Protein AF-A0A964PS37-F1 (afdb_monomer)

Secondary structure (DSSP, 8-state):
---EE-HHHHHHHHHHHHHHHTTS-SEEEEEEEEE-TTS-EEEEEEEEEEEE-TTS-EEEEEEEEEEEP------

Radius of gyration: 14.14 Å; Cα contacts (8 Å, |Δi|>4): 116; chains: 1; bounding box: 30×21×44 Å

Sequence (75 aa):
MGGVIAAEDQARVRYETTAFVNGGTSEFSTAYQISHKNGGTRRVLDCMRCLRNPQGRALEIVGAWIALSNSTYPL

Mean predicted aligned error: 5.55 Å

pLDDT: mean 87.08, std 13.23, range [41.91, 95.44]

Foldseek 3Di:
DDFDWDPVCVVVVVVVVVCCQVPVDQWDKDWTWTQDPVRDIWIWIKTWGFDADPVRHGDDIDIDIDTDDPDPDDD

Structure (mmCIF, N/CA/C/O backbone):
data_AF-A0A964PS37-F1
#
_entry.id   AF-A0A964PS37-F1
#
loop_
_atom_site.group_PDB
_atom_site.id
_atom_site.type_symbol
_atom_site.label_atom_id
_atom_site.label_alt_id
_atom_site.label_comp_id
_atom_site.label_asym_id
_atom_site.label_entity_id
_atom_site.label_seq_id
_atom_site.pdbx_PDB_ins_code
_atom_site.Cartn_x
_atom_site.Cartn_y
_atom_site.Cartn_z
_atom_site.occupancy
_atom_site.B_iso_or_equiv
_atom_site.auth_seq_id
_atom_site.auth_comp_id
_atom_site.auth_asym_id
_atom_site.auth_atom_id
_atom_site.pdbx_PDB_model_num
ATOM 1 N N . MET A 1 1 ? 6.478 -12.591 -3.357 1.00 49.97 1 MET A N 1
ATOM 2 C CA . MET A 1 1 ? 6.707 -11.627 -4.457 1.00 49.97 1 MET A CA 1
ATOM 3 C C . MET A 1 1 ? 7.752 -10.625 -3.999 1.00 49.97 1 MET A C 1
ATOM 5 O O . MET A 1 1 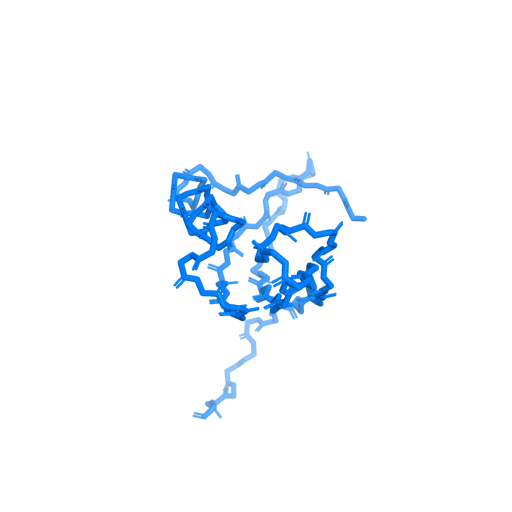? 7.611 -10.111 -2.902 1.00 49.97 1 MET A O 1
ATOM 9 N N . GLY A 1 2 ? 8.808 -10.398 -4.783 1.00 62.41 2 GLY A N 1
ATOM 10 C CA . GLY A 1 2 ? 9.842 -9.401 -4.49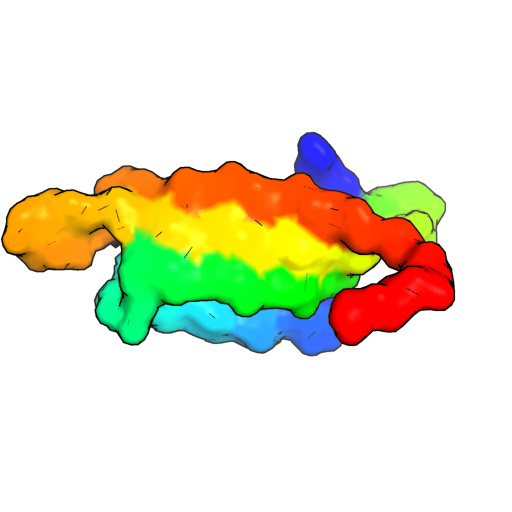1 1.00 62.41 2 GLY A CA 1
ATOM 11 C C . GLY A 1 2 ? 9.874 -8.340 -5.589 1.00 62.41 2 GLY A C 1
ATOM 12 O O . GLY A 1 2 ? 9.930 -8.680 -6.772 1.00 62.41 2 GLY A O 1
ATOM 13 N N . GLY A 1 3 ? 9.819 -7.074 -5.195 1.00 78.69 3 GLY A N 1
ATOM 14 C CA . GLY A 1 3 ? 9.838 -5.912 -6.078 1.00 78.69 3 GLY A CA 1
ATOM 15 C C . GLY A 1 3 ? 9.708 -4.631 -5.259 1.00 78.69 3 GLY A C 1
ATOM 16 O O . GLY A 1 3 ? 9.374 -4.689 -4.076 1.00 78.69 3 GLY A O 1
ATOM 17 N N . VAL A 1 4 ? 10.025 -3.493 -5.865 1.00 91.25 4 VAL A N 1
ATOM 18 C CA . VAL A 1 4 ? 9.955 -2.175 -5.220 1.00 91.25 4 VAL A CA 1
ATOM 19 C C . VAL A 1 4 ? 8.851 -1.376 -5.900 1.00 91.25 4 VAL A C 1
ATOM 21 O O . VAL A 1 4 ? 8.756 -1.406 -7.125 1.00 91.25 4 VAL A O 1
ATOM 24 N N . ILE A 1 5 ? 8.016 -0.679 -5.128 1.00 93.81 5 ILE A N 1
ATOM 25 C CA . ILE A 1 5 ? 7.030 0.260 -5.686 1.00 93.81 5 ILE A CA 1
ATOM 26 C C . ILE A 1 5 ? 7.784 1.294 -6.533 1.00 93.81 5 ILE A C 1
ATOM 28 O O . ILE A 1 5 ? 8.800 1.832 -6.082 1.00 93.81 5 ILE A O 1
ATOM 32 N N . ALA A 1 6 ? 7.320 1.545 -7.755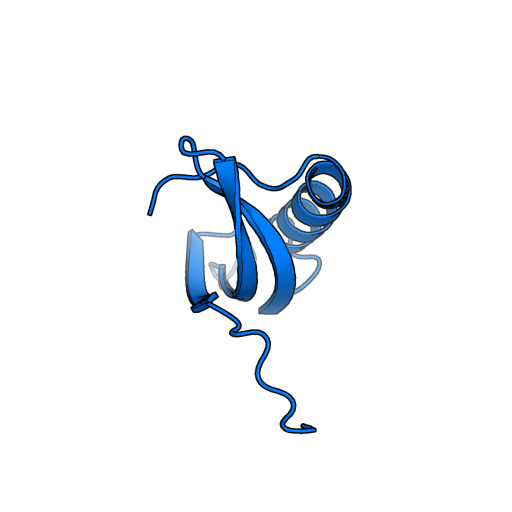 1.00 92.06 6 ALA A N 1
ATOM 33 C CA . ALA A 1 6 ? 7.947 2.497 -8.664 1.00 92.06 6 ALA A CA 1
ATOM 34 C C . ALA A 1 6 ? 8.027 3.895 -8.030 1.00 92.06 6 ALA A C 1
ATOM 36 O O . ALA A 1 6 ? 7.160 4.277 -7.241 1.00 92.06 6 ALA A O 1
ATOM 37 N N . ALA A 1 7 ? 9.086 4.647 -8.332 1.00 92.56 7 ALA A N 1
ATOM 38 C CA . ALA A 1 7 ? 9.394 5.902 -7.643 1.00 92.56 7 ALA A CA 1
ATOM 39 C C . ALA A 1 7 ? 8.243 6.920 -7.732 1.00 92.56 7 ALA A C 1
ATOM 41 O O . ALA A 1 7 ? 7.945 7.594 -6.748 1.00 92.56 7 ALA A O 1
ATOM 42 N N . GLU A 1 8 ? 7.557 6.967 -8.876 1.00 93.94 8 GLU A N 1
ATOM 43 C CA . GLU A 1 8 ? 6.381 7.803 -9.116 1.00 93.94 8 GLU A CA 1
ATOM 44 C C . GLU A 1 8 ? 5.187 7.470 -8.205 1.00 93.94 8 GLU A C 1
ATOM 46 O O . GLU A 1 8 ? 4.396 8.352 -7.874 1.00 93.94 8 GLU A O 1
ATOM 51 N N . ASP A 1 9 ? 5.075 6.220 -7.752 1.00 94.88 9 ASP A N 1
ATOM 52 C CA . ASP A 1 9 ? 3.968 5.743 -6.923 1.00 94.88 9 ASP A CA 1
ATOM 53 C C . ASP A 1 9 ? 4.301 5.752 -5.423 1.00 94.88 9 ASP A C 1
ATOM 55 O O . ASP A 1 9 ? 3.391 5.803 -4.594 1.00 94.88 9 ASP A O 1
ATOM 59 N N . GLN A 1 10 ? 5.583 5.739 -5.041 1.00 94.38 10 GLN A N 1
ATOM 60 C CA . GLN A 1 10 ? 6.011 5.577 -3.643 1.00 94.38 10 GLN A CA 1
ATOM 61 C C . GLN A 1 10 ? 5.394 6.605 -2.691 1.00 94.38 10 GLN A C 1
ATOM 63 O O . GLN A 1 10 ? 4.881 6.234 -1.634 1.00 94.38 10 GLN A O 1
ATOM 68 N N . ALA A 1 11 ? 5.444 7.894 -3.044 1.00 95.44 11 ALA A N 1
ATOM 69 C CA . ALA A 1 11 ? 4.946 8.958 -2.174 1.00 95.44 11 ALA A CA 1
ATOM 70 C C . ALA A 1 11 ? 3.434 8.828 -1.937 1.00 95.44 11 ALA A C 1
ATOM 72 O O . ALA A 1 11 ? 2.970 8.895 -0.797 1.00 95.44 11 ALA A O 1
ATOM 73 N N . ARG A 1 12 ? 2.683 8.571 -3.011 1.00 95.25 12 ARG A N 1
ATOM 74 C CA . ARG A 1 12 ? 1.230 8.405 -2.982 1.00 95.25 12 ARG A CA 1
ATOM 75 C C . ARG A 1 12 ? 0.819 7.147 -2.218 1.00 95.25 12 ARG A C 1
ATOM 77 O O . ARG A 1 12 ? 0.037 7.251 -1.278 1.00 95.25 12 ARG A O 1
ATOM 84 N N . VAL A 1 13 ? 1.395 5.987 -2.544 1.00 94.62 13 VAL A N 1
ATOM 85 C CA . VAL A 1 13 ? 1.076 4.715 -1.868 1.00 94.62 13 VAL A CA 1
ATOM 86 C C . VAL A 1 13 ? 1.418 4.786 -0.380 1.00 94.62 13 VAL A C 1
ATOM 88 O O . VAL A 1 13 ? 0.655 4.297 0.455 1.00 94.62 13 VAL A O 1
ATOM 91 N N . ARG A 1 14 ? 2.522 5.450 -0.011 1.00 94.06 14 ARG A N 1
ATOM 92 C CA . ARG A 1 14 ? 2.882 5.664 1.396 1.00 94.06 14 ARG A CA 1
ATOM 93 C C . ARG A 1 14 ? 1.871 6.552 2.114 1.00 94.06 14 ARG A C 1
ATOM 95 O O . ARG A 1 14 ? 1.500 6.230 3.242 1.00 94.06 14 ARG A O 1
ATOM 102 N N . TYR A 1 15 ? 1.443 7.650 1.494 1.00 94.06 15 TYR A N 1
ATOM 103 C CA . TYR A 1 15 ? 0.424 8.533 2.060 1.00 94.06 15 TYR A CA 1
ATOM 104 C C . TYR A 1 15 ? -0.900 7.788 2.270 1.00 94.06 15 TYR A C 1
ATOM 106 O O . TYR A 1 15 ? -1.408 7.764 3.389 1.00 94.06 15 TYR A O 1
ATOM 114 N N . GLU A 1 16 ? -1.401 7.113 1.233 1.00 93.31 16 GLU A N 1
ATOM 115 C CA . GLU A 1 16 ? -2.651 6.342 1.272 1.00 93.31 16 GLU A CA 1
ATOM 116 C C . GLU A 1 16 ? -2.599 5.243 2.344 1.00 93.31 16 GLU A C 1
ATOM 118 O O . GLU A 1 16 ? -3.484 5.164 3.195 1.00 93.31 16 GLU A O 1
ATOM 123 N N . THR A 1 17 ? -1.515 4.461 2.383 1.00 91.88 17 THR A N 1
ATOM 124 C CA . THR A 1 17 ? -1.318 3.411 3.397 1.00 91.88 17 THR A CA 1
ATOM 125 C C . THR A 1 17 ? -1.246 3.991 4.811 1.00 91.88 17 THR A C 1
ATOM 127 O O . THR A 1 17 ? -1.808 3.422 5.745 1.00 91.88 17 THR A O 1
ATOM 130 N N . THR A 1 18 ? -0.588 5.140 4.992 1.00 92.81 18 THR A N 1
ATOM 131 C CA . THR A 1 18 ? -0.486 5.799 6.305 1.00 92.81 18 THR A CA 1
ATOM 132 C C . THR A 1 18 ? -1.852 6.297 6.774 1.00 92.81 18 THR A C 1
ATOM 134 O O . THR A 1 18 ? -2.234 6.054 7.918 1.00 92.81 18 THR A O 1
ATOM 137 N N . ALA A 1 19 ? -2.608 6.958 5.892 1.00 91.50 19 ALA A N 1
ATOM 138 C CA . ALA A 1 19 ? -3.959 7.423 6.189 1.00 91.50 19 ALA A CA 1
ATOM 139 C C . ALA A 1 19 ? -4.878 6.248 6.546 1.00 91.50 19 ALA A C 1
ATOM 141 O O . ALA A 1 19 ? -5.587 6.299 7.552 1.00 91.50 19 ALA A O 1
ATOM 142 N N . PHE A 1 20 ? -4.802 5.160 5.779 1.00 92.25 20 PHE A N 1
ATOM 143 C CA . PHE A 1 20 ? -5.540 3.932 6.036 1.00 92.25 20 PHE A CA 1
ATOM 144 C C . PHE A 1 20 ? -5.204 3.322 7.398 1.00 92.25 20 PHE A C 1
ATOM 146 O O . PHE A 1 20 ? -6.110 3.112 8.200 1.00 92.25 20 PHE A O 1
ATOM 153 N N . VAL A 1 21 ? -3.924 3.099 7.718 1.00 90.31 21 VAL A N 1
ATOM 154 C CA . VAL A 1 21 ? -3.495 2.541 9.017 1.00 90.31 21 VAL A CA 1
ATOM 155 C C . VAL A 1 21 ? -4.000 3.399 10.179 1.00 90.31 21 VAL A C 1
ATOM 157 O O . VAL A 1 21 ? -4.558 2.868 11.146 1.00 90.31 21 VAL A O 1
ATOM 160 N N . ASN A 1 22 ? -3.910 4.721 10.039 1.00 91.81 22 ASN A N 1
ATOM 161 C CA . ASN A 1 22 ? -4.318 5.685 11.061 1.00 91.81 22 ASN A CA 1
ATOM 162 C C . ASN A 1 22 ? -5.840 5.846 11.214 1.00 91.81 22 ASN A C 1
ATOM 164 O O . ASN A 1 22 ? -6.281 6.617 12.061 1.00 91.81 22 ASN A O 1
ATOM 168 N N . GLY A 1 23 ? -6.64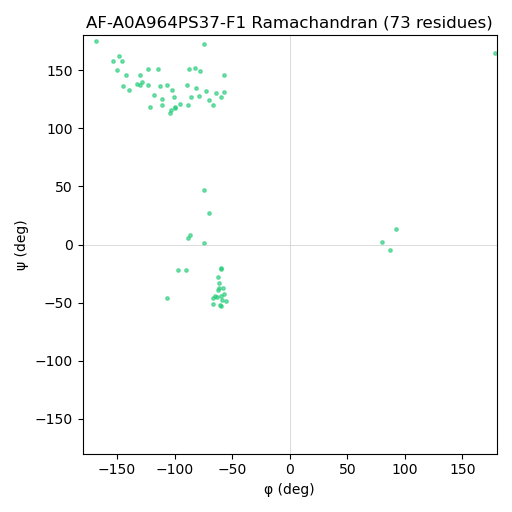8 5.107 10.450 1.00 88.00 23 GLY A N 1
ATOM 169 C CA . GLY A 1 23 ? -8.106 5.110 10.598 1.00 88.00 23 GLY A CA 1
ATOM 170 C C . GLY A 1 23 ? -8.828 6.108 9.703 1.00 88.00 23 GLY A C 1
ATOM 171 O O . GLY A 1 23 ? -10.015 6.332 9.905 1.00 88.00 23 GLY A O 1
ATOM 172 N N . GLY A 1 24 ? -8.151 6.671 8.698 1.00 78.81 24 GLY A N 1
ATOM 173 C CA . GLY A 1 24 ? -8.790 7.509 7.684 1.00 78.81 24 GLY A CA 1
ATOM 174 C C . GLY A 1 24 ? -9.843 6.751 6.869 1.00 78.81 24 GLY A C 1
ATOM 175 O O . GLY A 1 24 ? -10.862 7.331 6.509 1.00 78.81 24 GLY A O 1
ATOM 176 N N . THR A 1 25 ? -9.637 5.449 6.630 1.00 83.19 25 THR A N 1
ATOM 177 C CA . THR A 1 25 ? -10.629 4.542 6.029 1.00 83.19 25 THR A CA 1
ATOM 178 C C . THR A 1 25 ? -10.514 3.128 6.619 1.00 83.19 25 THR A C 1
ATOM 180 O O . THR A 1 25 ? -9.476 2.748 7.169 1.00 83.19 25 THR A O 1
ATOM 183 N N . SER A 1 26 ? -11.591 2.335 6.538 1.00 82.94 26 SER A N 1
ATOM 184 C CA . SER A 1 26 ? -11.582 0.914 6.949 1.00 82.94 26 SER A CA 1
ATOM 185 C C . SER A 1 26 ? -11.207 -0.036 5.811 1.00 82.94 26 SER A C 1
ATOM 187 O O . SER A 1 26 ? -10.738 -1.146 6.064 1.00 82.94 26 SER A O 1
ATOM 189 N N . GLU A 1 27 ? -11.378 0.418 4.570 1.00 91.56 27 GLU A N 1
ATOM 190 C CA . GLU A 1 27 ? -11.073 -0.301 3.336 1.00 91.56 27 GLU A CA 1
ATOM 191 C C . GLU A 1 27 ? -10.502 0.697 2.323 1.00 91.56 27 GLU A C 1
ATOM 193 O O . GLU A 1 27 ? -10.890 1.871 2.319 1.00 91.56 27 GLU A O 1
ATOM 198 N N . PHE A 1 28 ? -9.562 0.259 1.487 1.00 91.88 28 PHE A N 1
ATOM 199 C CA . PHE A 1 28 ? -9.135 1.031 0.323 1.00 91.88 28 PHE A CA 1
ATOM 200 C C . PHE A 1 28 ? -8.583 0.131 -0.778 1.00 91.88 28 PHE A C 1
ATOM 202 O O . PHE A 1 28 ? -8.172 -1.004 -0.535 1.00 91.88 28 PHE A O 1
ATOM 209 N N . SER A 1 29 ? -8.593 0.646 -2.006 1.00 93.75 29 SER A N 1
ATOM 210 C CA . SER A 1 29 ? -7.927 0.014 -3.138 1.00 93.75 29 SER A CA 1
ATOM 211 C C . SER A 1 29 ? -7.028 1.016 -3.843 1.00 93.75 29 SER A C 1
ATOM 213 O O . SER A 1 29 ? -7.405 2.175 -4.006 1.00 93.75 29 SER A O 1
ATOM 215 N N . THR A 1 30 ? -5.844 0.579 -4.262 1.00 94.19 30 THR A N 1
ATOM 216 C CA . THR A 1 30 ? -4.874 1.436 -4.947 1.00 94.19 30 THR A CA 1
ATOM 217 C C . THR A 1 30 ? -4.121 0.651 -6.009 1.00 94.19 30 THR A C 1
ATOM 219 O O . THR A 1 30 ? -3.723 -0.491 -5.793 1.00 94.19 30 THR A O 1
ATOM 222 N N . ALA A 1 31 ? -3.947 1.250 -7.185 1.00 94.62 31 ALA A N 1
ATOM 223 C CA . ALA A 1 31 ? -3.164 0.655 -8.257 1.00 94.62 31 ALA A CA 1
ATOM 224 C C . ALA A 1 31 ? -1.782 1.309 -8.323 1.00 94.62 31 ALA A C 1
ATOM 226 O O . ALA A 1 31 ? -1.683 2.537 -8.316 1.00 94.62 31 ALA A O 1
ATOM 227 N N . TYR A 1 32 ? -0.726 0.508 -8.422 1.00 94.44 32 TYR A N 1
ATOM 228 C CA . TYR A 1 32 ? 0.654 0.991 -8.529 1.00 94.44 32 TYR A CA 1
ATOM 229 C C . TYR A 1 32 ? 1.525 0.055 -9.364 1.00 94.44 32 TYR A C 1
ATOM 231 O O . TYR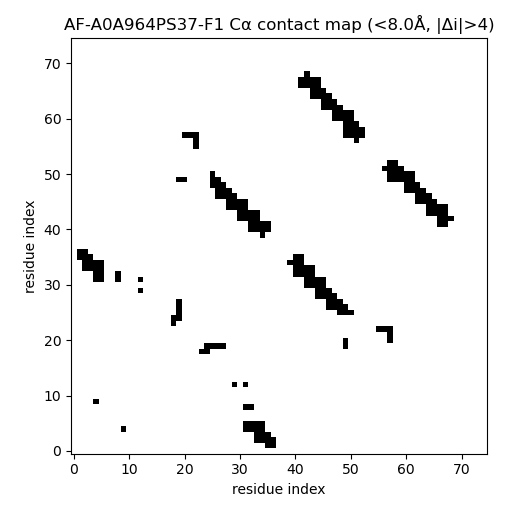 A 1 32 ? 1.173 -1.097 -9.627 1.00 94.44 32 TYR A O 1
ATOM 239 N N . GLN A 1 33 ? 2.660 0.571 -9.821 1.00 93.69 33 GLN A N 1
ATOM 240 C CA . GLN A 1 33 ? 3.684 -0.200 -10.510 1.00 93.69 33 GLN A CA 1
ATOM 241 C C . GLN A 1 33 ? 4.679 -0.788 -9.508 1.00 93.69 33 GLN A C 1
ATOM 243 O O . GLN A 1 33 ? 5.138 -0.115 -8.584 1.00 93.69 33 GLN A O 1
ATOM 248 N N . ILE A 1 34 ? 5.046 -2.050 -9.715 1.00 92.50 34 ILE A N 1
ATOM 249 C CA . ILE A 1 34 ? 6.148 -2.711 -9.020 1.00 92.50 34 ILE A CA 1
ATOM 250 C C . ILE A 1 34 ? 7.267 -2.954 -10.027 1.00 92.50 34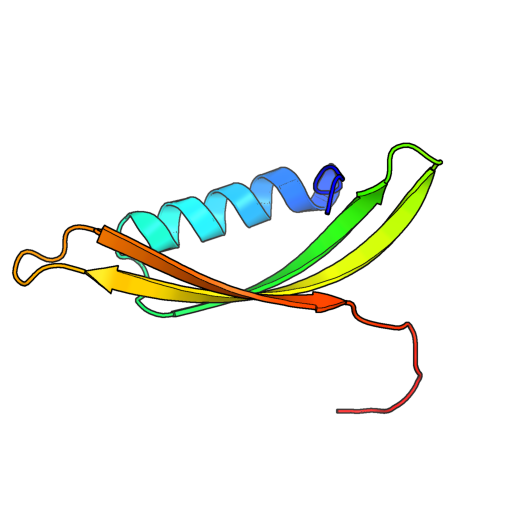 ILE A C 1
ATOM 252 O O . ILE A 1 34 ? 7.061 -3.614 -11.047 1.00 92.50 34 ILE A O 1
ATOM 256 N N . SER A 1 35 ? 8.460 -2.467 -9.705 1.00 90.00 35 SER A N 1
ATOM 257 C CA . SER A 1 35 ? 9.694 -2.757 -10.428 1.00 90.00 35 SER A CA 1
ATOM 258 C C . SER A 1 35 ? 10.346 -4.010 -9.850 1.00 90.00 35 SER A C 1
ATOM 260 O O . SER A 1 35 ? 10.699 -4.077 -8.666 1.00 90.00 35 SER A O 1
ATOM 262 N N . HIS A 1 36 ? 10.511 -5.027 -10.688 1.00 83.81 36 HIS A N 1
ATOM 263 C CA . HIS A 1 36 ? 11.243 -6.238 -10.356 1.00 83.81 36 HIS A CA 1
ATOM 264 C C . HIS A 1 36 ? 12.750 -6.025 -10.538 1.00 83.81 36 HIS A C 1
ATOM 266 O O . HIS A 1 36 ? 13.199 -5.264 -11.393 1.00 83.81 36 HIS A O 1
ATOM 272 N N . LYS A 1 37 ? 13.559 -6.760 -9.764 1.00 79.06 37 LYS A N 1
ATOM 273 C CA . LYS A 1 37 ? 15.032 -6.674 -9.824 1.00 79.06 37 LYS A CA 1
ATOM 274 C C . LYS A 1 37 ? 15.621 -7.011 -11.203 1.00 79.06 37 LYS A C 1
ATOM 276 O O . LYS A 1 37 ? 16.747 -6.627 -11.481 1.00 79.06 37 LYS A O 1
ATOM 281 N N . ASN A 1 38 ? 14.880 -7.726 -12.048 1.00 81.69 38 ASN A N 1
ATOM 282 C CA . ASN A 1 38 ? 15.280 -8.089 -13.410 1.00 81.69 38 ASN A CA 1
ATOM 283 C C . ASN A 1 38 ? 14.933 -7.016 -14.464 1.00 81.69 38 ASN A C 1
ATOM 285 O O . ASN A 1 38 ? 15.051 -7.290 -15.654 1.00 81.69 38 ASN A O 1
ATOM 289 N N . GLY A 1 39 ? 14.476 -5.830 -14.048 1.00 80.31 39 GLY A N 1
ATOM 290 C CA . GLY A 1 39 ? 14.147 -4.713 -14.940 1.00 80.31 39 GLY A CA 1
ATOM 291 C C . GLY A 1 39 ? 12.720 -4.727 -15.497 1.00 80.31 39 GLY A C 1
ATOM 292 O O . GLY A 1 39 ? 12.326 -3.773 -16.159 1.00 80.31 39 GLY A O 1
ATOM 293 N N . GLY A 1 40 ? 11.925 -5.766 -15.221 1.00 85.44 40 GLY A N 1
ATOM 294 C CA . GLY A 1 40 ? 10.508 -5.789 -15.585 1.00 85.44 40 GLY A CA 1
ATOM 295 C C . GLY A 1 40 ? 9.650 -4.961 -14.629 1.00 85.44 40 GLY A C 1
ATOM 296 O O . GLY A 1 40 ? 9.932 -4.894 -13.433 1.00 85.44 40 GLY A O 1
ATOM 297 N N . THR A 1 41 ? 8.560 -4.387 -15.133 1.00 88.69 41 THR A N 1
ATOM 298 C CA . THR A 1 41 ? 7.528 -3.745 -14.310 1.00 88.69 41 THR A CA 1
ATOM 299 C C . THR A 1 41 ? 6.209 -4.507 -14.402 1.00 88.69 41 THR A C 1
ATOM 301 O O . THR A 1 41 ? 5.918 -5.178 -15.396 1.00 88.69 41 THR A O 1
ATOM 304 N N . ARG A 1 42 ? 5.411 -4.446 -13.336 1.00 90.00 42 ARG A N 1
ATOM 305 C CA . ARG A 1 42 ? 4.059 -5.008 -13.293 1.00 90.00 42 ARG A CA 1
ATOM 306 C C . ARG A 1 42 ? 3.138 -4.058 -12.550 1.00 90.00 42 ARG A C 1
ATOM 308 O O . ARG A 1 42 ? 3.455 -3.647 -11.435 1.00 90.00 42 ARG A O 1
ATOM 315 N N . ARG A 1 43 ? 1.967 -3.792 -13.127 1.00 92.81 43 ARG A N 1
ATOM 316 C CA . ARG A 1 43 ? 0.912 -3.059 -12.434 1.00 92.81 43 ARG A CA 1
ATOM 317 C C . ARG A 1 43 ? 0.151 -4.010 -11.520 1.00 92.81 43 ARG A C 1
ATOM 319 O O . ARG A 1 43 ? -0.204 -5.120 -11.918 1.00 92.81 43 ARG A O 1
ATOM 326 N N . VAL A 1 44 ? -0.090 -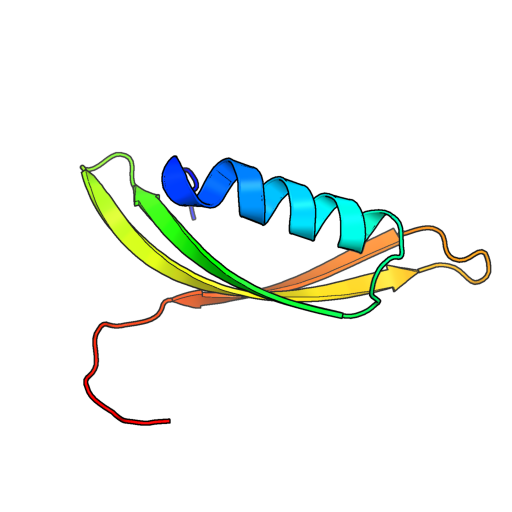3.573 -10.297 1.00 93.06 44 VAL A N 1
ATOM 327 C CA . VAL A 1 44 ? -0.845 -4.310 -9.287 1.00 93.06 44 VAL A CA 1
ATOM 328 C C . VAL A 1 44 ? -2.001 -3.437 -8.832 1.00 93.06 44 VAL A C 1
ATOM 330 O O . VAL A 1 44 ? -1.822 -2.235 -8.651 1.00 93.06 44 VAL A O 1
ATOM 333 N N . LEU A 1 45 ? -3.177 -4.038 -8.682 1.00 94.56 45 LEU A N 1
ATOM 334 C CA . LEU A 1 45 ? -4.260 -3.496 -7.877 1.00 94.56 45 LEU A CA 1
ATOM 335 C C . LEU A 1 45 ? -4.170 -4.132 -6.494 1.00 94.56 45 LEU A C 1
ATOM 337 O O . LEU A 1 45 ? -4.229 -5.354 -6.365 1.00 94.56 45 LEU A O 1
ATOM 341 N N . ASP A 1 46 ? -4.011 -3.299 -5.482 1.00 94.25 46 ASP A N 1
ATOM 342 C CA . ASP A 1 46 ? -4.019 -3.696 -4.086 1.00 94.25 46 ASP A CA 1
ATOM 343 C C . ASP A 1 46 ? -5.388 -3.375 -3.493 1.00 94.25 46 ASP A C 1
ATOM 345 O O . ASP A 1 46 ? -5.862 -2.248 -3.637 1.00 94.25 46 ASP A O 1
ATOM 349 N N . CYS A 1 47 ? -6.029 -4.358 -2.867 1.00 94.62 47 CYS A N 1
ATOM 350 C CA . CYS A 1 47 ? -7.319 -4.221 -2.199 1.00 94.62 47 CYS A CA 1
ATOM 351 C C . CYS A 1 47 ? -7.143 -4.606 -0.733 1.00 94.62 47 CYS A C 1
ATOM 353 O O . CYS A 1 47 ? -6.805 -5.754 -0.443 1.00 94.62 47 CYS A O 1
ATOM 355 N N . MET A 1 48 ? -7.384 -3.672 0.186 1.00 94.94 48 MET A N 1
ATOM 356 C CA . MET A 1 48 ? -7.054 -3.825 1.603 1.00 94.94 48 MET A CA 1
ATOM 357 C C . MET A 1 48 ? -8.226 -3.480 2.515 1.00 94.94 48 MET A C 1
ATOM 359 O O . MET A 1 48 ? -8.972 -2.532 2.271 1.00 94.94 48 MET A O 1
ATOM 363 N N . ARG A 1 49 ? -8.309 -4.200 3.634 1.00 94.69 49 ARG A N 1
ATOM 364 C CA . ARG A 1 49 ? -9.175 -3.925 4.781 1.00 94.69 49 ARG A CA 1
ATOM 365 C C . ARG A 1 49 ? -8.364 -3.973 6.070 1.00 94.69 49 ARG A C 1
ATOM 367 O O . ARG A 1 49 ? -7.537 -4.862 6.255 1.00 94.69 49 ARG A O 1
ATOM 374 N N . CYS A 1 50 ? -8.605 -3.020 6.968 1.00 95.25 50 CYS A N 1
ATOM 375 C CA . CYS A 1 50 ? -7.953 -2.990 8.273 1.00 95.25 50 CYS A CA 1
ATOM 376 C C . CYS A 1 50 ? -8.900 -3.555 9.332 1.00 95.25 50 CYS A C 1
ATOM 378 O O . CYS A 1 50 ? -9.974 -3.004 9.580 1.00 95.25 50 CYS A O 1
ATOM 380 N N . LEU A 1 51 ? -8.494 -4.650 9.970 1.00 93.56 51 LEU A N 1
ATOM 381 C CA . LEU A 1 51 ? -9.161 -5.171 11.154 1.00 93.56 51 LEU A CA 1
ATOM 382 C C . LEU A 1 51 ? -8.716 -4.345 12.357 1.00 93.56 51 LEU A C 1
ATOM 384 O O . LEU A 1 51 ? -7.521 -4.160 12.598 1.00 93.56 51 LEU A O 1
ATOM 388 N N . ARG A 1 52 ? -9.688 -3.834 13.110 1.00 93.50 52 ARG A N 1
ATOM 389 C CA . ARG A 1 52 ? -9.462 -2.953 14.256 1.00 93.50 52 ARG A CA 1
ATOM 390 C C . ARG A 1 52 ? -10.081 -3.540 15.511 1.00 93.50 52 ARG A C 1
ATOM 392 O O . ARG A 1 52 ? -11.075 -4.258 15.443 1.00 93.50 52 ARG A O 1
ATOM 399 N N . ASN A 1 53 ? -9.497 -3.215 16.658 1.00 93.56 53 ASN A N 1
ATOM 400 C CA . ASN A 1 53 ? -10.105 -3.525 17.947 1.00 93.56 53 ASN A CA 1
ATOM 401 C C . ASN A 1 53 ? -11.286 -2.569 18.246 1.00 93.56 53 ASN A C 1
ATOM 403 O O . ASN A 1 53 ? -11.465 -1.576 17.534 1.00 93.56 53 ASN A O 1
ATOM 407 N N . PRO A 1 54 ? -12.067 -2.804 19.319 1.00 94.81 54 PRO A N 1
ATOM 408 C CA . PRO A 1 54 ? -13.171 -1.915 19.699 1.00 94.81 54 PRO A CA 1
ATOM 409 C C . PRO A 1 54 ? -12.757 -0.465 20.002 1.00 94.81 54 PRO A C 1
ATOM 411 O O . PRO A 1 54 ? -13.590 0.431 19.956 1.00 94.81 54 PRO A O 1
ATOM 414 N N . GLN A 1 55 ? -11.478 -0.216 20.298 1.00 92.75 55 GLN A N 1
ATOM 415 C CA . GLN A 1 55 ? -10.913 1.119 20.518 1.00 92.75 55 GLN A CA 1
ATOM 416 C C . GLN A 1 55 ? -10.424 1.786 19.215 1.00 92.75 55 GLN A C 1
ATOM 418 O O . GLN A 1 55 ? -9.806 2.846 19.265 1.00 92.75 55 GLN A O 1
ATOM 423 N N . GLY A 1 56 ? -10.654 1.173 18.046 1.00 89.44 56 GLY A N 1
ATOM 424 C CA . GLY A 1 56 ? -10.268 1.702 16.732 1.00 89.44 56 GLY A CA 1
ATOM 425 C C . GLY A 1 56 ? -8.797 1.488 16.347 1.00 89.44 56 GLY A C 1
ATOM 426 O O . GLY A 1 56 ? -8.371 1.886 15.257 1.00 89.44 56 GLY A O 1
ATOM 427 N N . ARG A 1 57 ? -8.002 0.824 17.191 1.00 91.50 57 ARG A N 1
ATOM 428 C CA . ARG A 1 57 ? -6.591 0.532 16.908 1.00 91.50 57 ARG A CA 1
ATOM 429 C C . ARG A 1 57 ? -6.481 -0.553 15.839 1.00 91.50 57 ARG A C 1
ATOM 431 O O . ARG A 1 57 ? -7.113 -1.601 15.962 1.00 91.50 57 ARG A O 1
ATOM 438 N N . ALA A 1 58 ? -5.642 -0.313 14.831 1.00 92.75 58 ALA A N 1
ATOM 439 C CA . ALA A 1 58 ? -5.299 -1.301 13.811 1.00 92.75 58 ALA A CA 1
ATOM 440 C C . ALA A 1 58 ? -4.651 -2.542 14.447 1.00 92.75 58 ALA A C 1
ATOM 442 O O . ALA A 1 58 ? -3.693 -2.421 15.215 1.00 92.75 58 ALA A O 1
ATOM 443 N N . LEU A 1 59 ? -5.195 -3.716 14.131 1.00 94.00 59 LEU A N 1
ATOM 444 C CA . LEU A 1 59 ? -4.674 -5.021 14.538 1.00 94.00 59 LEU A CA 1
ATOM 445 C C . LEU A 1 59 ? -4.014 -5.734 13.361 1.00 94.00 59 LEU A C 1
ATOM 447 O O . LEU A 1 59 ? -2.912 -6.253 13.499 1.00 94.00 59 LEU A O 1
ATOM 451 N N . GLU A 1 60 ? -4.680 -5.731 12.208 1.00 94.38 60 GLU A N 1
ATOM 452 C CA . GLU A 1 60 ? -4.246 -6.465 11.023 1.00 94.38 60 GLU A CA 1
ATOM 453 C C . GLU A 1 60 ? -4.694 -5.740 9.752 1.00 94.38 60 GLU A C 1
ATOM 455 O O . GLU A 1 60 ? -5.726 -5.063 9.736 1.00 94.38 60 GLU A O 1
ATOM 460 N N . ILE A 1 61 ? -3.915 -5.884 8.681 1.00 93.62 61 ILE A N 1
ATOM 461 C CA . ILE A 1 61 ? -4.336 -5.534 7.326 1.00 93.62 61 ILE A CA 1
ATOM 462 C C . ILE A 1 61 ? -4.477 -6.837 6.558 1.00 93.62 61 ILE A C 1
ATOM 464 O O . ILE A 1 61 ? -3.503 -7.567 6.393 1.00 93.62 61 ILE A O 1
ATOM 468 N N . VAL A 1 62 ? -5.685 -7.095 6.074 1.00 94.88 62 VAL A N 1
ATOM 469 C CA . VAL A 1 62 ? -5.976 -8.208 5.173 1.00 94.88 62 VAL A CA 1
ATOM 470 C C . VAL A 1 62 ? -6.213 -7.647 3.783 1.00 94.88 62 VAL A C 1
ATOM 472 O O . VAL A 1 62 ? -6.868 -6.617 3.623 1.00 94.88 62 VAL A O 1
ATOM 475 N N . GLY A 1 63 ? -5.666 -8.300 2.768 1.00 93.44 63 GLY A N 1
ATOM 476 C CA . GLY A 1 63 ? -5.788 -7.799 1.412 1.00 93.44 63 GLY A CA 1
ATOM 477 C C . GLY A 1 63 ? -5.352 -8.789 0.354 1.00 93.44 63 GLY A C 1
ATOM 478 O O . GLY A 1 63 ? -4.861 -9.880 0.650 1.00 93.44 63 GLY A O 1
ATOM 479 N N . ALA A 1 64 ? -5.557 -8.384 -0.893 1.00 94.50 64 ALA A N 1
ATOM 480 C CA . ALA A 1 64 ? -5.170 -9.137 -2.069 1.00 94.50 64 ALA A CA 1
ATOM 481 C C . ALA A 1 64 ? -4.447 -8.228 -3.059 1.00 94.50 64 ALA A C 1
ATOM 483 O O . ALA A 1 64 ? -4.864 -7.098 -3.313 1.00 94.50 64 ALA A O 1
ATOM 484 N N . TRP A 1 65 ? -3.380 -8.762 -3.649 1.00 92.38 65 TRP A N 1
ATOM 485 C CA . TRP A 1 65 ? -2.664 -8.132 -4.750 1.00 92.38 65 TRP A CA 1
ATOM 486 C C . TRP A 1 65 ? -3.052 -8.817 -6.046 1.00 92.38 65 TRP A C 1
ATOM 488 O O . TRP A 1 65 ? -2.766 -9.998 -6.255 1.00 92.38 65 TRP A O 1
ATOM 498 N N . ILE A 1 66 ? -3.687 -8.062 -6.930 1.00 93.31 66 ILE A N 1
ATOM 499 C CA . ILE A 1 66 ? -4.127 -8.537 -8.231 1.00 93.31 66 ILE A CA 1
ATOM 500 C C . ILE A 1 66 ? -3.160 -7.986 -9.265 1.00 93.31 66 ILE A C 1
ATOM 502 O O . ILE A 1 66 ? -3.085 -6.782 -9.503 1.00 93.31 66 ILE A O 1
ATOM 506 N N . ALA A 1 67 ? -2.401 -8.878 -9.893 1.00 91.19 67 ALA A N 1
ATOM 507 C CA . ALA A 1 67 ? -1.589 -8.498 -11.032 1.00 91.19 67 ALA A CA 1
ATOM 508 C C . ALA A 1 67 ? -2.490 -8.116 -12.209 1.00 91.19 67 ALA A C 1
ATOM 510 O O . ALA A 1 67 ? -3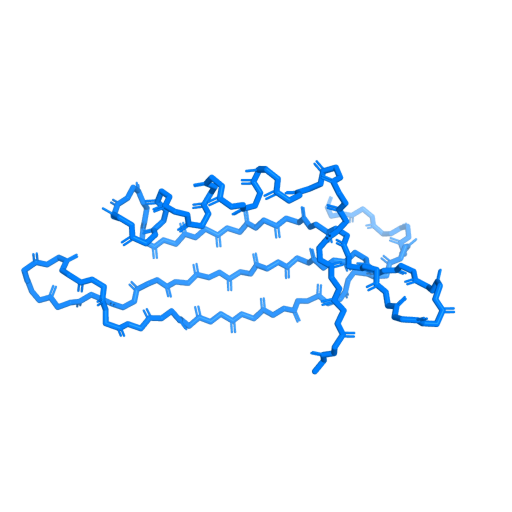.245 -8.947 -12.713 1.00 91.19 67 ALA A O 1
ATOM 511 N N . LEU A 1 68 ? -2.360 -6.882 -12.679 1.00 89.25 68 LEU A N 1
ATOM 512 C CA . LEU A 1 68 ? -3.070 -6.418 -13.857 1.00 89.25 68 LEU A CA 1
ATOM 513 C C . LEU A 1 68 ? -2.260 -6.790 -15.101 1.00 89.25 68 LEU A C 1
ATOM 515 O O . LEU A 1 68 ? -1.069 -6.490 -15.202 1.00 89.25 68 LEU A O 1
ATOM 519 N N . SER A 1 69 ? -2.907 -7.472 -16.043 1.00 82.00 69 SER A N 1
ATOM 520 C CA . SER A 1 69 ? -2.380 -7.627 -17.400 1.00 82.00 69 SER A CA 1
ATOM 521 C C . SER A 1 69 ? -2.834 -6.434 -18.244 1.00 82.00 69 SER A C 1
ATOM 523 O O . SER A 1 69 ? -3.907 -5.889 -17.999 1.00 82.00 69 SER A O 1
ATOM 525 N N . ASN A 1 70 ? -2.057 -6.036 -19.254 1.00 67.38 70 ASN A N 1
ATOM 526 C CA . ASN A 1 70 ? -2.418 -4.957 -20.192 1.00 67.38 70 ASN A CA 1
ATOM 527 C C . ASN A 1 70 ? -3.569 -5.342 -21.149 1.00 67.38 70 ASN A C 1
ATOM 529 O O . ASN A 1 70 ? -3.630 -4.862 -22.279 1.00 67.38 70 ASN A O 1
ATOM 533 N N . SER A 1 71 ? -4.455 -6.248 -20.739 1.00 57.44 71 SER A N 1
ATOM 534 C CA . SER A 1 71 ? -5.522 -6.737 -21.595 1.00 57.44 71 SER A CA 1
ATOM 535 C C . SER A 1 71 ? -6.559 -5.641 -21.817 1.00 57.44 71 SER A C 1
ATOM 537 O O . SER A 1 71 ? -7.103 -5.076 -20.872 1.00 57.44 71 SER A O 1
ATOM 539 N N . THR A 1 72 ? -6.807 -5.339 -23.086 1.00 46.78 72 THR A N 1
ATOM 540 C CA . THR A 1 72 ? -7.703 -4.298 -23.599 1.00 46.78 72 THR A CA 1
ATOM 541 C C . THR A 1 72 ? -9.178 -4.698 -23.458 1.00 46.78 72 THR A C 1
ATOM 543 O O . THR A 1 72 ? -9.941 -4.599 -24.414 1.00 46.78 72 THR A O 1
ATOM 546 N N . TYR A 1 73 ? -9.591 -5.189 -22.288 1.00 41.91 73 TYR A N 1
ATOM 547 C CA . TYR A 1 73 ? -11.005 -5.395 -21.985 1.00 41.91 73 TYR A CA 1
ATOM 548 C C . TYR A 1 73 ? -11.493 -4.226 -21.127 1.00 41.91 73 TYR A C 1
ATOM 550 O O . TYR A 1 73 ? -10.950 -4.022 -20.038 1.00 41.91 73 TYR A O 1
ATOM 558 N N . PRO A 1 74 ? -12.459 -3.428 -21.613 1.00 42.84 74 PRO A N 1
ATOM 559 C CA . PRO A 1 74 ? -13.041 -2.368 -20.810 1.00 42.84 74 PRO A CA 1
ATOM 560 C C . PRO A 1 74 ? -13.770 -2.998 -19.617 1.00 42.84 74 PRO A C 1
ATOM 562 O O . 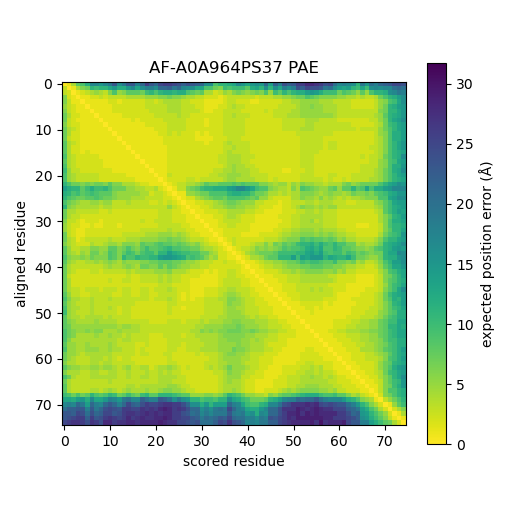PRO A 1 74 ? -14.525 -3.957 -19.787 1.00 42.84 74 PRO A O 1
ATOM 565 N N . LEU A 1 75 ? -13.484 -2.473 -18.423 1.00 45.53 75 LEU A N 1
ATOM 566 C CA . LEU A 1 75 ? -14.364 -2.604 -17.262 1.00 45.53 75 LEU A CA 1
ATOM 567 C C . LEU A 1 75 ? -15.635 -1.784 -17.494 1.00 45.53 75 LEU A C 1
ATOM 569 O O . LEU A 1 75 ? -15.509 -0.690 -18.096 1.00 45.53 75 LEU A O 1
#

Nearest PDB structures (foldseek):
  8j68-assembly1_A-2  TM=6.655E-01  e=2.209E-03  Klebsormidium nitens
  7xi3-assembly1_A  TM=8.232E-01  e=5.044E-02  Mus musculus
  6i21-assembly1_A  TM=6.873E-01  e=1.086E-02  Ochromonas danica
  7tcd-assembly1_A  TM=6.448E-01  e=1.150E-02  synthetic construct
  8f5z-assembly1_B  TM=7.269E-01  e=7.951E-02  Arabidopsis thaliana

Solvent-accessible surface area (backbone atoms only — not comparable to full-atom values): 4534 Å² total; per-residue (Å²): 141,79,62,44,65,32,78,90,40,40,66,57,54,51,49,53,52,51,40,36,63,74,57,75,41,60,60,53,70,53,74,44,45,31,36,30,93,87,76,50,73,45,42,32,40,37,41,40,36,54,45,54,50,99,86,63,49,68,75,45,78,51,69,50,77,42,78,56,71,94,67,93,67,86,130